Protein AF-A0A919XY23-F1 (afdb_monomer)

Secondary structure (DSSP, 8-state):
--TTEEEEEETTEEEEEETTTTEEEEEETTTTEEEEE---SS-HHHHHHHHHHHHHHHHHHHHHHHHTT--

Structure (mmCIF, N/CA/C/O backbone):
data_AF-A0A919XY23-F1
#
_entry.id   AF-A0A919XY23-F1
#
loop_
_atom_site.group_PDB
_atom_site.id
_atom_site.type_symbol
_atom_site.label_atom_id
_atom_site.label_alt_id
_atom_site.la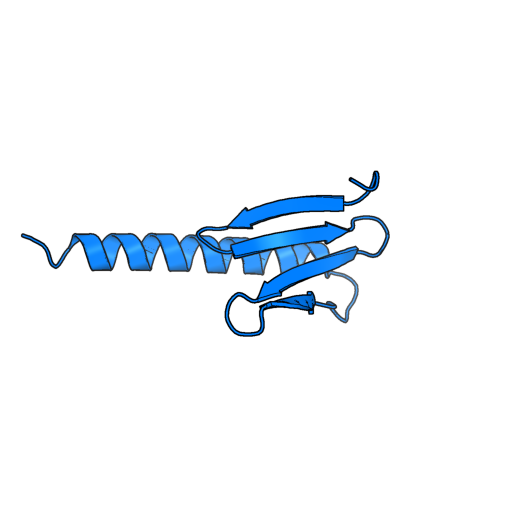bel_comp_id
_atom_site.label_asym_id
_atom_site.label_entity_id
_atom_site.label_seq_id
_atom_site.pdbx_PDB_ins_code
_atom_site.Cartn_x
_atom_site.Cartn_y
_atom_site.Cartn_z
_atom_site.occupancy
_atom_site.B_iso_or_equiv
_atom_site.auth_seq_id
_atom_site.auth_comp_id
_atom_site.auth_asym_id
_atom_site.auth_atom_id
_atom_site.pdbx_PDB_model_num
ATOM 1 N N . MET A 1 1 ? 7.721 -16.876 0.356 1.00 57.56 1 MET A N 1
ATOM 2 C CA . MET A 1 1 ? 7.786 -15.545 -0.280 1.00 57.56 1 MET A CA 1
ATOM 3 C C . MET A 1 1 ? 8.586 -15.689 -1.557 1.00 57.56 1 MET A C 1
ATOM 5 O O . MET A 1 1 ? 9.580 -16.408 -1.539 1.00 57.56 1 MET A O 1
ATOM 9 N N . LEU A 1 2 ? 8.114 -15.105 -2.658 1.00 62.97 2 LEU A N 1
ATOM 10 C CA . LEU A 1 2 ? 8.891 -15.040 -3.896 1.00 62.97 2 LEU A CA 1
ATOM 11 C C . LEU A 1 2 ? 10.105 -14.115 -3.671 1.00 62.97 2 LEU A C 1
ATOM 13 O O . LEU A 1 2 ? 9.984 -13.158 -2.911 1.00 62.97 2 LEU A O 1
ATOM 17 N N . PRO A 1 3 ? 11.261 -14.369 -4.305 1.00 66.62 3 PRO A N 1
ATOM 18 C CA . PRO A 1 3 ? 12.526 -13.674 -4.017 1.00 66.62 3 PRO A CA 1
ATOM 19 C C . PRO A 1 3 ? 12.535 -12.166 -4.329 1.00 66.62 3 PRO A C 1
ATOM 21 O O . PRO A 1 3 ? 13.495 -11.484 -3.989 1.00 66.62 3 PRO A O 1
ATOM 24 N N . HIS A 1 4 ? 11.478 -11.643 -4.954 1.00 76.25 4 HIS A N 1
ATOM 25 C CA . HIS A 1 4 ? 11.344 -10.239 -5.356 1.00 76.25 4 HIS A CA 1
ATOM 26 C C . HIS A 1 4 ? 10.167 -9.531 -4.682 1.00 76.25 4 HIS A C 1
ATOM 28 O O . HIS A 1 4 ? 9.862 -8.394 -5.035 1.00 76.25 4 HIS A O 1
ATOM 34 N N . GLU A 1 5 ? 9.487 -10.203 -3.748 1.00 83.12 5 GLU A N 1
ATOM 35 C CA . GLU A 1 5 ? 8.345 -9.648 -3.031 1.00 83.12 5 GLU A CA 1
ATOM 36 C C . GLU A 1 5 ? 8.735 -9.215 -1.620 1.00 83.12 5 GLU A C 1
ATOM 38 O O . GLU A 1 5 ? 9.163 -10.029 -0.802 1.00 83.12 5 GLU A O 1
ATOM 43 N N . GLU A 1 6 ? 8.521 -7.938 -1.326 1.00 82.62 6 GLU A N 1
ATOM 44 C CA . GLU A 1 6 ? 8.735 -7.349 -0.009 1.00 82.62 6 GLU A CA 1
ATOM 45 C C . GLU A 1 6 ? 7.390 -6.959 0.607 1.00 82.62 6 GLU A C 1
ATOM 47 O O . GLU A 1 6 ? 6.586 -6.243 0.001 1.00 82.62 6 GLU A O 1
ATOM 52 N N . GLU A 1 7 ? 7.131 -7.445 1.823 1.00 83.50 7 GLU A N 1
ATOM 53 C CA . GLU A 1 7 ? 5.969 -7.033 2.607 1.00 83.50 7 GLU A CA 1
ATOM 54 C C . GLU A 1 7 ? 6.279 -5.738 3.358 1.00 83.50 7 GLU A C 1
ATOM 56 O O . GLU A 1 7 ? 7.217 -5.663 4.150 1.00 83.50 7 GLU A O 1
ATOM 61 N N . VAL A 1 8 ? 5.450 -4.722 3.132 1.00 77.19 8 VAL A N 1
ATOM 62 C CA . VAL A 1 8 ? 5.554 -3.410 3.768 1.00 77.19 8 VAL A CA 1
ATOM 63 C C . VAL A 1 8 ? 4.265 -3.138 4.532 1.00 77.19 8 VAL A C 1
ATOM 65 O O . VAL A 1 8 ? 3.170 -3.171 3.968 1.00 77.19 8 VAL A O 1
ATOM 68 N N . LYS A 1 9 ? 4.378 -2.842 5.829 1.00 77.88 9 LYS A N 1
ATOM 69 C CA . LYS A 1 9 ? 3.236 -2.463 6.673 1.00 77.88 9 LYS A CA 1
ATOM 70 C C . LYS A 1 9 ? 3.258 -0.969 6.951 1.00 77.88 9 LYS A C 1
ATOM 72 O O . LYS A 1 9 ? 4.250 -0.454 7.457 1.00 77.88 9 LYS A O 1
ATOM 77 N N . ILE A 1 10 ? 2.151 -0.287 6.654 1.00 71.69 10 ILE A N 1
ATOM 78 C CA . ILE A 1 10 ? 1.968 1.142 6.948 1.00 71.69 10 ILE A CA 1
ATOM 79 C C . ILE A 1 10 ? 0.644 1.320 7.683 1.00 71.69 10 ILE A C 1
ATOM 81 O O . ILE A 1 10 ? -0.441 1.256 7.092 1.00 71.69 10 ILE A O 1
ATOM 85 N N . GLY A 1 11 ? 0.753 1.506 8.998 1.00 73.38 11 GLY A N 1
ATOM 86 C CA . GLY A 1 11 ? -0.387 1.491 9.910 1.00 73.38 11 GLY A CA 1
ATOM 87 C C . GLY A 1 11 ? -1.159 0.172 9.823 1.00 73.38 11 GLY A C 1
ATOM 88 O O . GLY A 1 11 ? -0.542 -0.883 9.963 1.00 73.38 11 GLY A O 1
ATOM 89 N N . PRO A 1 12 ? -2.487 0.196 9.593 1.00 76.75 12 PRO A N 1
ATOM 90 C CA . PRO A 1 12 ? -3.290 -1.022 9.481 1.00 76.75 12 PRO A CA 1
ATOM 91 C C . PRO A 1 12 ? -3.191 -1.692 8.101 1.00 76.75 12 PRO A C 1
ATOM 93 O O . PRO A 1 12 ? -3.748 -2.768 7.902 1.00 76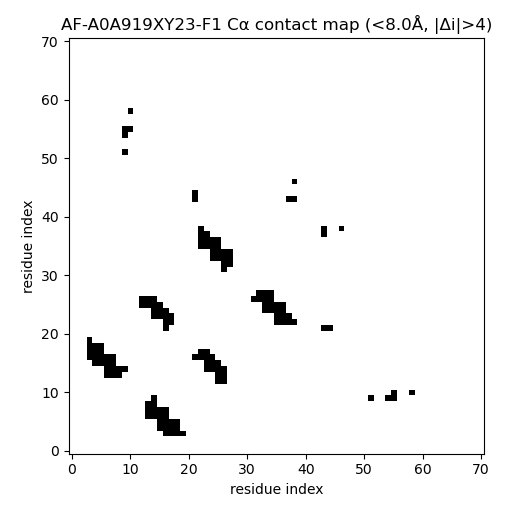.75 12 PRO A O 1
ATOM 96 N N . ASN A 1 13 ? -2.530 -1.060 7.126 1.00 76.50 13 ASN A N 1
ATOM 97 C CA . ASN A 1 13 ? -2.503 -1.540 5.749 1.00 76.50 13 ASN A CA 1
ATOM 98 C C . ASN A 1 13 ? -1.257 -2.384 5.478 1.00 76.50 13 ASN A C 1
ATOM 100 O O . ASN A 1 13 ? -0.140 -2.002 5.836 1.00 76.50 13 ASN A O 1
ATOM 104 N N . THR A 1 14 ? -1.459 -3.495 4.770 1.00 83.31 14 THR A N 1
ATOM 105 C CA . THR A 1 14 ? -0.379 -4.355 4.276 1.00 83.31 14 THR A CA 1
ATOM 106 C C . THR A 1 14 ? -0.227 -4.180 2.771 1.00 83.31 14 THR A C 1
ATOM 108 O O . THR A 1 14 ? -1.206 -4.252 2.015 1.00 83.31 14 THR A O 1
ATOM 111 N N . TYR A 1 15 ? 1.013 -3.964 2.352 1.00 82.81 15 TYR A N 1
ATOM 112 C CA . TYR A 1 15 ? 1.423 -3.813 0.970 1.00 82.81 15 TYR A CA 1
ATOM 113 C C . TYR A 1 15 ? 2.431 -4.901 0.606 1.00 82.81 15 TYR A C 1
ATOM 115 O O . TYR A 1 15 ? 3.268 -5.263 1.424 1.00 82.81 15 TYR A O 1
ATOM 123 N N . ILE A 1 16 ? 2.369 -5.392 -0.627 1.00 86.69 16 ILE A N 1
ATOM 124 C CA . ILE A 1 16 ? 3.392 -6.257 -1.212 1.00 86.69 16 ILE A CA 1
ATOM 125 C C . ILE A 1 16 ? 3.970 -5.528 -2.412 1.00 86.69 16 ILE A C 1
ATOM 127 O O . ILE A 1 16 ? 3.252 -5.285 -3.389 1.00 86.69 16 ILE A O 1
ATOM 131 N N . PHE A 1 17 ? 5.243 -5.173 -2.330 1.00 81.56 17 PHE A N 1
ATOM 132 C CA . PHE A 1 17 ? 5.991 -4.614 -3.443 1.00 81.56 17 PHE A CA 1
ATOM 133 C C . PHE A 1 17 ? 6.715 -5.739 -4.178 1.00 81.56 17 PHE A C 1
ATOM 135 O O . PHE A 1 17 ? 7.361 -6.564 -3.545 1.00 81.56 17 PHE A O 1
ATOM 142 N N . ASN A 1 18 ? 6.586 -5.785 -5.500 1.00 81.44 18 ASN A N 1
ATOM 143 C CA . ASN A 1 18 ? 7.362 -6.665 -6.360 1.00 81.44 18 ASN A CA 1
ATOM 144 C C . ASN A 1 18 ? 8.372 -5.810 -7.135 1.00 81.44 18 ASN A C 1
ATOM 146 O O . ASN A 1 18 ? 7.972 -5.007 -7.982 1.00 81.44 18 ASN A O 1
ATOM 150 N N . SER A 1 19 ? 9.658 -5.997 -6.835 1.00 75.00 19 SER A N 1
ATOM 151 C CA . SER A 1 19 ? 10.763 -5.227 -7.420 1.00 75.00 19 SER A CA 1
ATOM 152 C C . SER A 1 19 ? 11.094 -5.608 -8.863 1.00 75.00 19 SER A C 1
ATOM 154 O O . SER A 1 19 ? 11.674 -4.798 -9.577 1.00 75.00 19 SER A O 1
ATOM 156 N N . GLN A 1 20 ? 10.703 -6.801 -9.314 1.00 79.31 20 GLN A N 1
ATOM 157 C CA . GLN A 1 20 ? 10.924 -7.262 -10.686 1.00 79.31 20 GLN A CA 1
ATOM 158 C C . GLN A 1 20 ? 9.985 -6.560 -11.673 1.00 79.31 20 GLN A C 1
ATOM 160 O O . GLN A 1 20 ? 10.416 -6.131 -12.739 1.00 79.31 20 GLN A O 1
ATOM 165 N N . ASP A 1 21 ? 8.710 -6.436 -11.304 1.00 77.06 21 ASP A N 1
ATOM 166 C CA . ASP A 1 21 ? 7.674 -5.844 -12.161 1.00 77.06 21 ASP A CA 1
ATOM 167 C C . ASP A 1 21 ? 7.310 -4.405 -11.750 1.00 77.06 21 ASP A C 1
ATOM 169 O O . ASP A 1 21 ? 6.337 -3.848 -12.260 1.00 77.06 21 ASP A O 1
ATOM 173 N N . GLU A 1 22 ? 8.028 -3.838 -10.773 1.00 73.81 22 GLU A N 1
ATOM 174 C CA . GLU A 1 22 ? 7.758 -2.537 -10.138 1.00 73.81 22 GLU A CA 1
ATOM 175 C C . GLU A 1 22 ? 6.283 -2.340 -9.744 1.00 73.81 22 GLU A C 1
ATOM 177 O O . GLU A 1 22 ? 5.695 -1.265 -9.901 1.00 73.81 22 GLU A O 1
ATOM 182 N N . THR A 1 23 ? 5.647 -3.398 -9.231 1.00 76.69 23 THR A N 1
ATOM 183 C CA . THR A 1 23 ? 4.218 -3.365 -8.896 1.00 76.69 23 THR A CA 1
ATOM 184 C C . THR A 1 23 ? 3.969 -3.408 -7.405 1.00 76.69 23 THR A C 1
ATOM 186 O O . THR A 1 23 ? 4.623 -4.132 -6.661 1.00 76.69 23 THR A O 1
ATOM 189 N N . LEU A 1 24 ? 2.969 -2.646 -6.966 1.00 80.88 24 LEU A N 1
ATOM 190 C CA . LEU A 1 24 ? 2.503 -2.659 -5.589 1.00 80.88 24 LEU A CA 1
ATOM 191 C C . LEU A 1 24 ? 1.140 -3.342 -5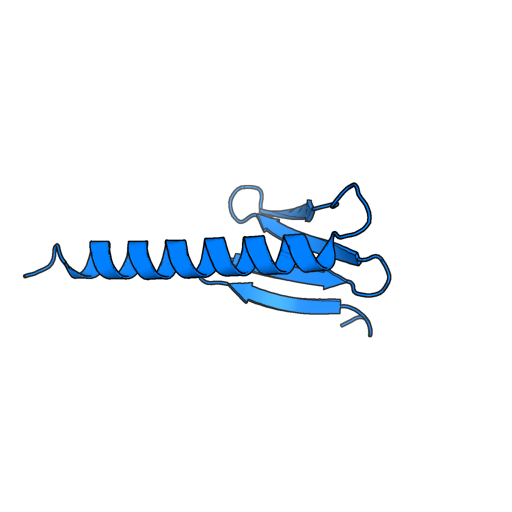.529 1.00 80.88 24 LEU A C 1
ATOM 193 O O . LEU A 1 24 ? 0.260 -3.074 -6.345 1.00 80.88 24 LEU A O 1
ATOM 197 N N . ARG A 1 25 ? 0.924 -4.196 -4.536 1.00 87.12 25 ARG A N 1
ATOM 198 C CA . ARG A 1 25 ? -0.403 -4.708 -4.194 1.00 87.12 25 ARG A CA 1
ATOM 199 C C . ARG A 1 25 ? -0.752 -4.276 -2.785 1.00 87.12 25 ARG A C 1
ATOM 201 O O . ARG A 1 25 ? 0.079 -4.391 -1.895 1.00 87.12 25 ARG A O 1
ATOM 208 N N . ARG A 1 26 ? -1.979 -3.811 -2.572 1.00 86.81 26 ARG A N 1
ATOM 209 C CA . ARG A 1 26 ? -2.513 -3.519 -1.237 1.00 86.81 26 ARG A CA 1
ATOM 210 C C . ARG A 1 26 ? -3.636 -4.485 -0.922 1.00 86.81 26 ARG A C 1
ATOM 212 O O . ARG A 1 26 ? -4.508 -4.700 -1.766 1.00 86.81 26 ARG A O 1
ATOM 219 N N . TYR A 1 27 ? -3.659 -5.014 0.293 1.00 86.06 27 TYR A N 1
ATOM 220 C CA . TYR A 1 27 ? -4.829 -5.745 0.753 1.00 86.06 27 TYR A CA 1
ATOM 221 C C . TYR A 1 27 ? -5.954 -4.765 1.104 1.00 86.06 27 TYR A C 1
ATOM 223 O O . TYR A 1 27 ? -5.763 -3.809 1.856 1.00 86.06 27 TYR A O 1
ATOM 231 N N . ASN A 1 28 ? -7.131 -4.954 0.512 1.00 82.50 28 ASN A N 1
ATOM 232 C CA . ASN A 1 28 ? -8.311 -4.160 0.817 1.00 82.50 28 ASN A CA 1
ATOM 233 C C . ASN A 1 28 ? -9.196 -4.928 1.799 1.00 82.50 28 ASN A C 1
ATOM 235 O O . ASN A 1 28 ? -9.884 -5.870 1.414 1.00 82.50 28 ASN A O 1
ATOM 239 N N . GLU A 1 29 ? -9.217 -4.481 3.053 1.00 80.31 29 GLU A N 1
ATOM 240 C CA . GLU A 1 29 ? -10.026 -5.087 4.116 1.00 80.31 29 GLU A CA 1
ATOM 241 C C . GLU A 1 29 ? -11.534 -5.065 3.834 1.00 80.31 29 GLU A C 1
ATOM 243 O O . GLU A 1 29 ? -12.244 -5.983 4.242 1.00 80.31 29 GLU A O 1
ATOM 248 N N . ARG A 1 30 ? -12.038 -4.054 3.114 1.00 82.44 30 ARG A N 1
ATOM 249 C CA . ARG A 1 30 ? -13.470 -3.921 2.805 1.00 82.44 30 ARG A CA 1
ATOM 250 C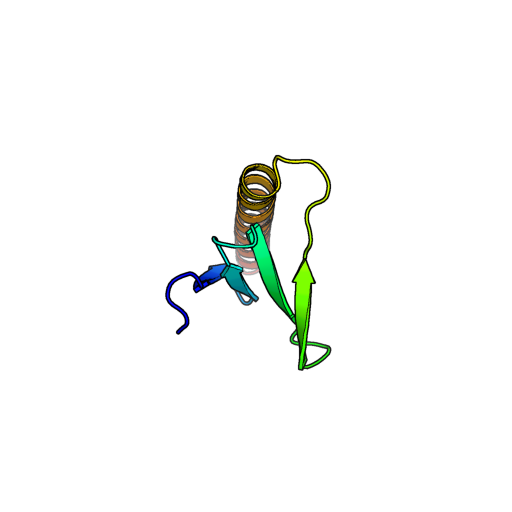 C . ARG A 1 30 ? -13.921 -4.931 1.757 1.00 82.44 30 ARG A C 1
ATOM 252 O O . ARG A 1 30 ? -15.002 -5.492 1.886 1.00 82.44 30 ARG A O 1
ATOM 259 N N . SER A 1 31 ? -13.117 -5.140 0.718 1.00 88.06 31 SER A N 1
ATOM 260 C CA . SER A 1 31 ? -13.434 -6.091 -0.356 1.00 88.06 31 SER A CA 1
ATOM 261 C C . SER A 1 31 ? -12.808 -7.471 -0.151 1.00 88.06 31 SER A C 1
ATOM 263 O O . SER A 1 31 ? -13.079 -8.362 -0.946 1.00 88.06 31 SER A O 1
ATOM 265 N N . LYS A 1 32 ? -11.963 -7.647 0.878 1.00 86.75 32 LYS A N 1
ATOM 266 C CA . LYS A 1 32 ? -11.179 -8.864 1.163 1.00 86.75 32 LYS A CA 1
ATOM 267 C C . LYS A 1 32 ? -10.391 -9.364 -0.056 1.00 86.75 32 LYS A C 1
ATOM 269 O O . LYS A 1 32 ? -10.303 -10.558 -0.319 1.00 86.75 32 LYS A O 1
ATOM 274 N N . MET A 1 33 ? -9.830 -8.429 -0.824 1.00 88.38 33 MET A N 1
ATOM 275 C CA . MET A 1 33 ? 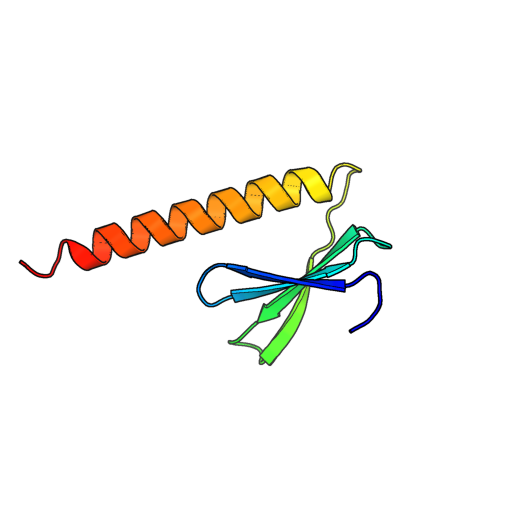-9.113 -8.705 -2.074 1.00 88.38 33 MET A CA 1
ATOM 276 C C . MET A 1 33 ? -7.816 -7.904 -2.161 1.00 88.38 33 MET A C 1
ATOM 278 O O . MET A 1 33 ? -7.715 -6.795 -1.631 1.00 88.38 33 MET A O 1
ATOM 282 N N . TRP A 1 34 ? -6.842 -8.445 -2.891 1.00 86.25 34 TRP A N 1
ATOM 283 C CA . TRP A 1 34 ? -5.627 -7.725 -3.258 1.00 86.25 34 TRP A CA 1
ATOM 284 C C . TRP A 1 34 ? -5.895 -6.795 -4.438 1.00 86.25 34 TRP A C 1
ATOM 286 O O . TRP A 1 34 ? -6.322 -7.230 -5.505 1.00 86.25 34 TRP A O 1
ATOM 296 N N . VAL A 1 35 ? -5.612 -5.511 -4.252 1.00 83.56 35 VAL A N 1
ATOM 297 C CA . VAL A 1 35 ? -5.714 -4.491 -5.295 1.00 83.56 35 VAL A CA 1
ATOM 298 C C . VAL A 1 35 ? -4.319 -4.222 -5.836 1.00 83.56 35 VAL A C 1
ATOM 300 O O . VAL A 1 35 ? -3.427 -3.840 -5.078 1.00 83.56 35 VAL A O 1
ATOM 303 N N . ARG A 1 36 ? -4.123 -4.424 -7.143 1.00 82.12 36 ARG A N 1
ATOM 304 C CA . ARG A 1 36 ? -2.876 -4.077 -7.835 1.00 82.12 36 ARG A CA 1
ATOM 305 C C . ARG A 1 36 ? -2.868 -2.585 -8.153 1.00 82.12 36 ARG A C 1
ATOM 307 O O . ARG A 1 36 ? -3.815 -2.066 -8.734 1.00 82.12 36 ARG A O 1
ATOM 314 N N . ILE A 1 37 ? -1.784 -1.919 -7.792 1.00 74.75 37 ILE A N 1
ATOM 315 C CA . ILE A 1 37 ? -1.514 -0.516 -8.076 1.00 74.75 37 ILE A CA 1
ATOM 316 C C . ILE A 1 37 ? -0.393 -0.495 -9.115 1.00 74.75 37 ILE A C 1
ATOM 318 O O . ILE A 1 37 ? 0.707 -0.991 -8.871 1.00 74.75 37 ILE A O 1
ATOM 322 N N . ILE A 1 38 ? -0.713 0.030 -10.296 1.00 68.25 38 ILE A N 1
ATOM 323 C CA . ILE A 1 38 ? 0.210 0.161 -11.425 1.00 68.25 38 ILE A CA 1
ATOM 324 C C . ILE A 1 38 ? 0.515 1.646 -11.585 1.00 68.25 38 ILE A C 1
ATOM 326 O O . ILE A 1 38 ? -0.399 2.454 -11.760 1.00 68.25 38 ILE A O 1
ATOM 330 N N . PHE A 1 39 ? 1.793 2.006 -11.531 1.00 64.31 39 PHE A N 1
ATOM 331 C CA . PHE A 1 39 ? 2.235 3.373 -11.768 1.00 64.31 39 PHE A CA 1
ATOM 332 C C . PHE A 1 39 ? 2.602 3.532 -13.244 1.00 64.31 39 PHE A C 1
ATOM 334 O O . PHE A 1 39 ? 3.546 2.918 -13.730 1.00 64.31 39 PHE A O 1
ATOM 341 N N . VAL A 1 40 ? 1.856 4.358 -13.973 1.00 56.50 40 VAL A N 1
ATOM 342 C CA . VAL A 1 40 ? 2.146 4.653 -15.382 1.00 56.50 40 VAL A CA 1
ATOM 343 C C . VAL A 1 40 ? 3.115 5.841 -15.440 1.00 56.50 40 VAL A C 1
ATOM 345 O O . VAL A 1 40 ? 2.792 6.914 -14.928 1.00 56.50 40 VAL A O 1
ATOM 348 N N . GLY A 1 41 ? 4.303 5.662 -16.037 1.00 58.38 41 GLY A N 1
ATOM 349 C CA . GLY A 1 41 ? 5.213 6.777 -16.362 1.00 58.38 41 GLY A CA 1
ATOM 350 C C . GLY A 1 41 ? 6.663 6.709 -15.856 1.00 58.38 41 GLY A C 1
ATOM 351 O O . GLY A 1 41 ? 7.228 7.758 -15.574 1.00 58.38 41 GLY A O 1
ATOM 352 N N . GLY A 1 42 ? 7.274 5.526 -15.724 1.00 57.88 42 GLY A N 1
ATOM 353 C CA . GLY A 1 42 ? 8.741 5.376 -15.617 1.00 57.88 42 GLY A CA 1
ATOM 354 C C . GLY A 1 42 ? 9.410 5.754 -14.286 1.00 57.88 42 GLY A C 1
ATOM 355 O O . GLY A 1 42 ? 10.584 5.470 -14.123 1.00 57.88 42 GLY A O 1
ATOM 356 N N . ASN A 1 43 ? 8.674 6.323 -13.325 1.00 65.50 43 ASN A N 1
ATOM 357 C CA . ASN A 1 43 ? 9.155 6.657 -11.971 1.00 65.50 43 ASN A CA 1
ATOM 358 C C . ASN A 1 43 ? 8.230 6.068 -10.887 1.00 65.50 43 ASN A C 1
ATOM 360 O O . ASN A 1 43 ? 7.899 6.730 -9.901 1.00 65.50 43 ASN A O 1
ATOM 364 N N . GLY A 1 44 ? 7.723 4.851 -11.106 1.00 65.12 44 GLY A N 1
ATOM 365 C CA . GLY A 1 44 ? 6.712 4.237 -10.240 1.00 65.12 44 GLY A CA 1
ATOM 366 C C . GLY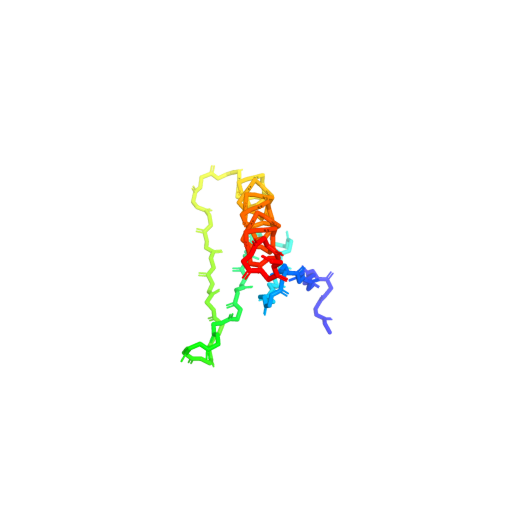 A 1 44 ? 7.179 4.053 -8.800 1.00 65.12 44 GLY A C 1
ATOM 367 O O . GLY A 1 44 ? 6.421 4.328 -7.874 1.00 65.12 44 GLY A O 1
ATOM 368 N N . LEU A 1 45 ? 8.445 3.673 -8.618 1.00 67.69 45 LEU A N 1
ATOM 369 C CA . LEU A 1 45 ? 9.047 3.454 -7.306 1.00 67.69 45 LEU A CA 1
ATOM 370 C C . LEU A 1 45 ? 9.228 4.745 -6.494 1.00 67.69 45 LEU A C 1
ATOM 372 O O . LEU A 1 45 ? 8.917 4.766 -5.307 1.00 67.69 45 LEU A O 1
ATOM 376 N N . GLU A 1 46 ? 9.695 5.831 -7.109 1.00 73.75 46 GLU A N 1
ATOM 377 C CA . GLU A 1 46 ? 9.861 7.111 -6.402 1.00 73.75 46 GLU A CA 1
ATOM 378 C C . GLU A 1 46 ? 8.502 7.704 -6.017 1.00 73.75 46 GLU A C 1
ATOM 380 O O . GLU A 1 46 ? 8.282 8.047 -4.858 1.00 73.75 46 GLU A O 1
ATOM 385 N N . LYS A 1 47 ? 7.527 7.677 -6.937 1.00 70.25 47 LYS A N 1
ATOM 386 C CA . LYS A 1 47 ? 6.144 8.084 -6.636 1.00 70.25 47 LYS A CA 1
ATOM 387 C C . LYS A 1 47 ? 5.492 7.201 -5.573 1.00 70.25 47 LYS A C 1
ATOM 389 O O . LYS A 1 47 ? 4.675 7.676 -4.788 1.00 70.25 47 LYS A O 1
ATOM 394 N N . LEU A 1 48 ? 5.827 5.911 -5.544 1.00 71.75 48 LEU A N 1
ATOM 395 C CA . LEU A 1 48 ? 5.392 5.004 -4.490 1.00 71.75 48 LEU A CA 1
ATOM 396 C C . LEU A 1 48 ? 5.955 5.448 -3.140 1.00 71.75 48 LEU A C 1
ATOM 398 O O . LEU A 1 48 ? 5.182 5.597 -2.200 1.00 71.75 48 LEU A O 1
ATOM 402 N N . LYS A 1 49 ? 7.266 5.692 -3.039 1.00 73.62 49 LYS A N 1
ATOM 403 C CA . LYS A 1 49 ? 7.895 6.161 -1.795 1.00 73.62 49 LYS A CA 1
ATOM 404 C C . LYS A 1 49 ? 7.257 7.455 -1.304 1.00 73.62 49 LYS A C 1
ATOM 406 O O . LYS A 1 49 ? 6.875 7.515 -0.140 1.00 73.62 49 LYS A O 1
ATOM 411 N N . GLU A 1 50 ? 7.068 8.434 -2.185 1.00 79.00 50 GLU A N 1
ATOM 412 C CA . GLU A 1 50 ? 6.384 9.693 -1.859 1.00 79.00 50 GLU A CA 1
ATOM 413 C C . GLU A 1 50 ? 4.987 9.432 -1.280 1.00 79.00 50 GLU A C 1
ATOM 415 O O . GLU A 1 50 ? 4.672 9.895 -0.186 1.00 79.00 50 GLU A O 1
ATOM 420 N N . ARG A 1 51 ? 4.176 8.599 -1.943 1.00 72.56 51 ARG A N 1
ATOM 421 C CA . ARG A 1 51 ? 2.812 8.274 -1.490 1.00 72.56 51 ARG A CA 1
ATOM 422 C C . ARG A 1 51 ? 2.779 7.507 -0.173 1.00 72.56 51 ARG A C 1
ATOM 424 O O . ARG A 1 51 ? 1.883 7.730 0.638 1.00 72.56 51 ARG A O 1
ATOM 431 N N . LEU A 1 52 ? 3.725 6.596 0.048 1.00 74.44 52 LEU A N 1
ATOM 432 C CA . LEU A 1 52 ? 3.836 5.854 1.305 1.00 74.44 52 LEU A CA 1
ATOM 433 C C . LEU A 1 52 ? 4.247 6.783 2.458 1.00 74.44 52 LEU A C 1
ATOM 435 O O . LEU A 1 52 ? 3.714 6.647 3.559 1.00 74.44 52 LEU A O 1
ATOM 439 N N . VAL A 1 53 ? 5.141 7.743 2.202 1.00 80.31 53 VAL A N 1
ATOM 440 C CA . VAL A 1 53 ? 5.548 8.770 3.173 1.00 80.31 53 VAL A CA 1
ATOM 441 C C . VAL A 1 53 ? 4.383 9.706 3.497 1.00 80.31 53 VAL A C 1
ATOM 443 O O . VAL A 1 53 ? 4.099 9.920 4.674 1.00 80.31 53 VAL A O 1
ATOM 446 N N . GLU A 1 54 ? 3.665 10.205 2.488 1.00 80.00 54 GLU A N 1
ATOM 447 C CA . GLU A 1 54 ? 2.466 11.034 2.677 1.00 80.00 54 GLU A CA 1
ATOM 448 C C . GLU A 1 54 ? 1.411 10.319 3.533 1.00 80.00 54 GLU A C 1
ATOM 450 O O . GLU A 1 54 ? 0.903 10.886 4.502 1.00 80.00 54 GLU A O 1
ATOM 455 N N . GLU A 1 55 ? 1.112 9.053 3.223 1.00 74.31 55 GLU A N 1
ATOM 456 C CA . GLU A 1 55 ? 0.143 8.255 3.981 1.00 74.31 55 GLU A CA 1
ATOM 457 C C . GLU A 1 55 ? 0.599 7.989 5.419 1.00 74.31 55 GLU A C 1
ATOM 459 O O . GLU A 1 55 ? -0.221 8.022 6.338 1.00 74.31 55 GLU A O 1
ATOM 464 N N . TYR A 1 56 ? 1.892 7.743 5.637 1.00 73.62 56 TYR A N 1
ATOM 465 C CA . TYR A 1 56 ? 2.441 7.573 6.980 1.00 73.62 56 TYR A CA 1
ATOM 466 C C . TYR A 1 56 ? 2.320 8.862 7.806 1.00 73.62 56 TYR A C 1
ATOM 468 O O . TYR A 1 56 ? 1.831 8.824 8.936 1.00 73.62 56 TYR A O 1
ATOM 476 N N . ILE A 1 57 ? 2.691 10.010 7.228 1.00 77.75 57 ILE A N 1
ATOM 477 C CA . ILE A 1 57 ? 2.576 11.323 7.879 1.00 77.75 57 ILE A CA 1
ATOM 478 C C . ILE A 1 57 ? 1.114 11.626 8.220 1.00 77.75 57 ILE A C 1
ATOM 480 O O . ILE A 1 57 ? 0.823 11.998 9.358 1.00 77.75 57 ILE A O 1
ATOM 484 N N . ARG A 1 58 ? 0.186 11.409 7.277 1.00 78.94 58 ARG A N 1
ATOM 485 C CA . ARG A 1 58 ? -1.256 11.599 7.503 1.00 78.94 58 ARG A CA 1
ATOM 486 C C . ARG A 1 58 ? -1.744 10.792 8.704 1.00 78.94 58 ARG A C 1
ATOM 488 O O . ARG A 1 58 ? -2.416 11.339 9.570 1.00 78.94 58 ARG A O 1
ATOM 495 N N . GLN A 1 59 ? -1.357 9.522 8.799 1.00 71.31 59 GLN A N 1
ATOM 496 C CA . GLN A 1 59 ? -1.744 8.665 9.923 1.00 71.31 59 GLN A CA 1
ATOM 497 C C . GLN A 1 59 ? -1.129 9.108 11.256 1.00 71.31 59 GLN A C 1
ATOM 499 O O . GLN A 1 59 ? -1.772 8.991 12.299 1.00 71.31 59 GLN A O 1
ATOM 504 N N . CYS A 1 60 ? 0.113 9.598 11.255 1.00 74.12 60 CYS A N 1
ATOM 505 C CA . CYS A 1 60 ? 0.723 10.170 12.455 1.00 74.12 60 CYS A CA 1
ATOM 506 C C . CYS A 1 60 ? -0.056 11.396 12.946 1.00 74.12 60 CYS A C 1
ATOM 508 O O . CYS A 1 60 ? -0.306 11.501 14.144 1.00 74.12 60 CYS A O 1
ATOM 510 N N . ILE A 1 61 ? -0.485 12.272 12.033 1.00 79.81 61 ILE A N 1
ATOM 511 C CA . ILE A 1 61 ? -1.316 13.441 12.356 1.00 79.81 61 ILE A CA 1
ATOM 512 C C . ILE A 1 61 ? -2.679 12.996 12.902 1.00 79.81 61 ILE A C 1
ATOM 514 O O . ILE A 1 61 ? -3.063 13.431 13.981 1.00 79.81 61 ILE A O 1
ATOM 518 N N . GLU A 1 62 ? -3.365 12.061 12.238 1.00 75.69 62 GLU A N 1
ATOM 519 C CA . GLU A 1 62 ? -4.657 11.524 12.702 1.00 75.69 62 GLU A CA 1
ATOM 520 C C . GLU A 1 62 ? -4.573 10.928 14.120 1.00 75.69 62 GLU A C 1
ATOM 522 O O . GLU A 1 62 ? -5.487 11.103 14.926 1.00 75.69 62 GLU A O 1
ATOM 527 N N . LYS A 1 63 ? -3.465 10.255 14.459 1.00 72.88 63 LYS A N 1
ATOM 528 C CA . LYS A 1 63 ? -3.222 9.734 15.816 1.00 72.88 63 LYS A CA 1
ATOM 529 C C . LYS A 1 63 ? -3.001 10.838 16.853 1.00 72.88 63 LYS A C 1
ATOM 531 O O . LYS A 1 63 ? -3.435 10.679 17.991 1.00 72.88 63 LYS A O 1
ATOM 536 N N . LEU A 1 64 ? -2.323 11.927 16.486 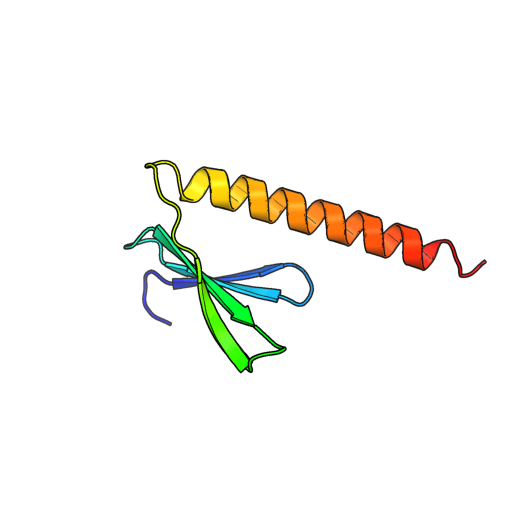1.00 76.12 64 LEU A N 1
ATOM 537 C CA . LEU A 1 64 ? 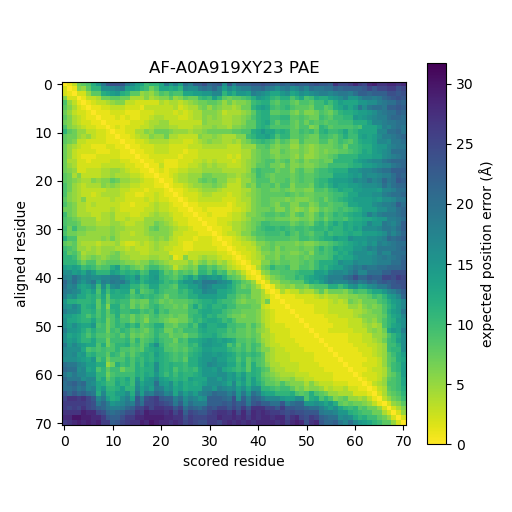-2.115 13.079 17.373 1.00 76.12 64 LEU A CA 1
ATOM 538 C C . LEU A 1 64 ? -3.428 13.831 17.635 1.00 76.12 64 LEU A C 1
ATOM 540 O O . LEU A 1 64 ? -3.693 14.224 18.773 1.00 76.12 64 LEU A O 1
ATOM 544 N N . ASP A 1 65 ? -4.276 13.962 16.615 1.00 72.75 65 ASP A N 1
ATOM 545 C CA . ASP A 1 65 ? -5.608 14.566 16.730 1.00 72.75 65 ASP A CA 1
ATOM 546 C C . ASP A 1 65 ? -6.514 13.752 17.671 1.00 72.75 65 ASP A C 1
ATOM 548 O O . ASP A 1 65 ? -7.110 14.298 18.600 1.00 72.75 65 ASP A O 1
ATOM 552 N N . GLN A 1 66 ? -6.536 12.423 17.518 1.00 62.94 66 GLN A N 1
ATOM 553 C CA . GLN A 1 66 ? -7.311 11.524 18.388 1.00 62.94 66 GLN A CA 1
ATOM 554 C C . GLN A 1 66 ? -6.800 11.482 19.837 1.00 62.94 66 GLN A C 1
ATOM 556 O O . GLN A 1 66 ? -7.582 11.245 20.756 1.00 62.94 66 GLN A O 1
ATOM 561 N N . GLY A 1 67 ? -5.505 11.727 20.061 1.00 56.31 67 GLY A N 1
ATOM 562 C CA . GLY A 1 67 ? -4.923 11.846 21.401 1.00 56.31 67 GLY A CA 1
ATOM 563 C C . GLY A 1 67 ? -5.257 13.165 22.109 1.00 56.31 67 GLY A C 1
ATOM 564 O O . GLY A 1 67 ? -5.162 13.237 23.331 1.00 56.31 67 GLY A O 1
ATOM 565 N N . SER A 1 68 ? -5.680 14.191 21.365 1.00 54.62 68 SER A N 1
ATOM 566 C CA . SER A 1 68 ? -5.947 15.536 21.897 1.00 54.62 68 SER A CA 1
ATOM 567 C C . SER A 1 68 ? -7.402 15.749 22.337 1.00 54.62 68 SER A C 1
ATOM 569 O O . SER A 1 68 ? -7.708 16.765 22.951 1.00 54.62 68 SER A O 1
ATOM 571 N N . THR A 1 69 ? -8.308 14.800 22.071 1.00 51.56 69 THR A N 1
ATOM 572 C CA . THR A 1 69 ? -9.726 14.866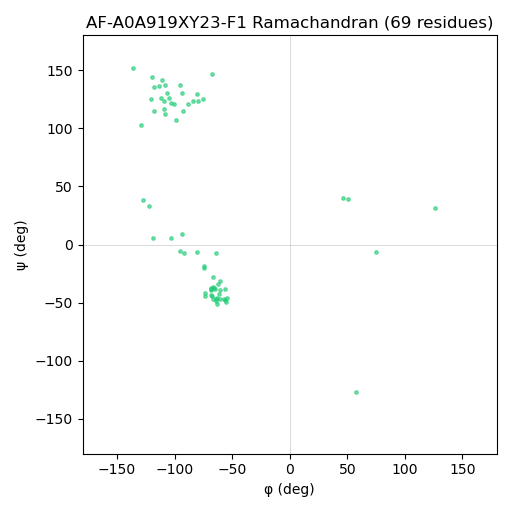 22.497 1.00 51.56 69 THR A CA 1
ATOM 573 C C . THR A 1 69 ? -9.993 14.157 23.837 1.00 51.56 69 THR A C 1
ATOM 575 O O . THR A 1 69 ? -11.145 13.949 24.208 1.00 51.56 69 THR A O 1
ATOM 578 N N . GLY A 1 70 ? -8.940 13.745 24.552 1.00 49.91 70 GLY A N 1
ATOM 579 C CA . GLY A 1 70 ? -9.018 12.936 25.775 1.00 49.91 70 GLY A CA 1
ATOM 580 C C . GLY A 1 70 ? -8.361 13.559 27.009 1.00 49.91 70 GLY A C 1
ATOM 581 O O . GLY A 1 70 ? -7.810 12.810 27.815 1.00 49.91 70 GLY A O 1
ATOM 582 N N . ILE A 1 71 ? -8.382 14.891 27.145 1.00 44.88 71 ILE A N 1
ATOM 583 C CA . ILE A 1 71 ? -7.980 15.615 28.366 1.00 44.88 71 ILE A CA 1
ATOM 584 C C . ILE A 1 71 ? -9.077 16.607 28.744 1.00 44.88 71 ILE A C 1
ATOM 586 O O . ILE A 1 71 ? -9.538 17.327 27.831 1.00 44.88 71 ILE A O 1
#

Nearest PDB structures (foldseek):
  5v8w-assembly1_A  TM=5.692E-01  e=1.609E-01  Homo sapiens
  7ycx-assembly1_I  TM=5.492E-01  e=7.096E-01  Homo sapiens
  8ghl-assembly1_G  TM=7.906E-01  e=2.933E+00  Saccharomyces cerevisiae
  8ghn-assembly1_G  TM=7.906E-01  e=3.337E+00  Saccharomyces cerevisiae
  7ne4-assembly1_A  TM=4.021E-01  e=1.868E+00  Serratia proteamaculans

Organism: NCBI:txid1274374

Foldseek 3Di:
DPPQWDWDDQPPKIWIAGPVQRWIWIQDPVVRDIDIDDDPDPPSPVVVVVVSVVSNVVVVVVVVVVVVVPD

pLDDT: mean 74.18, std 9.86, range [44.88, 88.38]

Sequence (71 aa):
MLPHEEEVKIGPNTYIFNSQDETLRRYNERSKMWVRIIFVGGNGLEKLKERLVEEYIRQCIEKLDQGSTGI

Radius of gyration: 14.62 Å; Cα contacts (8 Å, |Δi|>4): 72; chains: 1; bounding box: 26×31×45 Å

Mean predicted aligned error: 9.6 Å

Solvent-accessible surface area (backbone atoms only — not comparable to full-atom values): 4328 Å² total; per-residue (Å²): 130,61,100,48,55,46,83,46,76,59,86,95,42,49,33,40,38,30,72,85,76,63,33,39,31,36,59,35,82,91,77,74,42,78,45,78,49,79,60,88,79,93,50,37,67,62,56,44,50,53,52,54,50,52,53,48,52,52,51,53,50,55,52,55,57,65,62,66,78,74,122